Protein AF-A0A7S1WK00-F1 (afdb_monomer_lite)

Secondary structure (DSSP, 8-state):
-PPP--SHHHHHHHHHHHHHHTT---S-EEEETTEEEEE------GGGG-TT----S--S-TT---TTHHHHHHHHHHHHHHHHHHHHHHHHHHTTT--EEEEE-SSBPPTTS--SS--TTTB--HHHHHHHH--

InterPro domains:
  IPR052963 Phosphopantetheine Phosphodiesterase [PTHR36492] (2-132)

Foldseek 3Di:
DDDDQDFVVSVVVVVVVVCVVVVNDQAWDDPDVQEIEGEAEAAFDLPQLDPPSDPPVDDDDPVHGDPLPRNVVRVVRLVVSVVRLVVQVVVCVVVVNSHHYDYDYPADDAPVDPDDPDPSRRHDDVVVVVSNVPD

Sequence (135 aa):
RKRKLHNSVEKLLALLDVCDELGVETTPAEVMENVFVVPLLSWWTPRFGGADSRPNGEKHDSFCSWPMGEEGAHKYFLRWNEPSVQRVKRTREERLGRCDVVSFSHFLPTSDIPAWEVPKQAAGCGDLEAQVKTP

Structure (mmCIF, N/CA/C/O backbone):
data_AF-A0A7S1WK00-F1
#
_entry.id   AF-A0A7S1WK00-F1
#
loop_
_atom_site.group_PDB
_atom_site.id
_atom_site.type_symbol
_atom_site.label_atom_id
_atom_site.label_alt_id
_atom_site.label_comp_id
_atom_site.label_asym_id
_atom_site.label_entity_id
_atom_site.label_seq_id
_atom_site.pdbx_PDB_ins_code
_atom_site.Cartn_x
_atom_site.Cartn_y
_atom_site.Cartn_z
_atom_site.occupancy
_atom_site.B_iso_or_equiv
_atom_site.auth_seq_id
_atom_site.auth_comp_id
_atom_site.auth_asym_id
_atom_site.auth_atom_id
_atom_site.pdbx_PDB_model_num
ATOM 1 N N . ARG A 1 1 ? -7.809 -5.838 -29.967 1.00 57.41 1 ARG A N 1
ATOM 2 C CA . ARG A 1 1 ? -6.339 -5.594 -30.008 1.00 57.41 1 ARG A CA 1
ATOM 3 C C . ARG A 1 1 ? -5.873 -5.519 -28.553 1.00 57.41 1 ARG A C 1
ATOM 5 O O . ARG A 1 1 ? -6.480 -4.751 -27.825 1.00 57.41 1 ARG A O 1
ATOM 12 N N . LYS A 1 2 ? -4.910 -6.332 -28.088 1.00 70.00 2 LYS A N 1
ATOM 13 C CA . LYS A 1 2 ? -4.438 -6.252 -26.686 1.00 70.00 2 LYS A CA 1
ATOM 14 C C . LYS A 1 2 ? -3.745 -4.897 -26.461 1.00 70.00 2 LYS A C 1
ATOM 16 O O . LYS A 1 2 ? -2.888 -4.537 -27.269 1.00 70.00 2 LYS A O 1
ATOM 21 N N . ARG A 1 3 ? -4.133 -4.148 -25.418 1.00 82.31 3 ARG A N 1
ATOM 22 C CA . ARG A 1 3 ? -3.452 -2.907 -24.992 1.00 82.31 3 ARG A CA 1
ATOM 23 C C . ARG A 1 3 ? -2.003 -3.262 -24.646 1.00 82.31 3 ARG A C 1
ATOM 25 O O . ARG A 1 3 ? -1.776 -4.185 -23.868 1.00 82.31 3 ARG A O 1
ATOM 32 N N . LYS A 1 4 ? -1.027 -2.589 -25.261 1.00 88.81 4 LYS A N 1
ATOM 33 C CA . LYS A 1 4 ? 0.390 -2.767 -24.914 1.00 88.81 4 LYS A CA 1
ATOM 34 C C . LYS A 1 4 ? 0.682 -1.894 -23.696 1.00 88.81 4 LYS A C 1
ATOM 36 O O . LYS A 1 4 ? 0.399 -0.705 -23.741 1.00 88.81 4 LYS A O 1
ATOM 41 N N . LEU A 1 5 ? 1.196 -2.506 -22.633 1.00 93.94 5 LEU A N 1
ATOM 42 C CA . LEU A 1 5 ? 1.591 -1.836 -21.392 1.00 93.94 5 LEU A CA 1
ATOM 43 C C . LEU A 1 5 ? 3.119 -1.800 -21.344 1.00 93.94 5 LEU A C 1
ATOM 45 O O . LEU A 1 5 ? 3.769 -2.821 -21.590 1.00 93.94 5 LEU A O 1
ATOM 49 N N . HIS A 1 6 ? 3.688 -0.631 -21.084 1.00 92.94 6 HIS A N 1
ATOM 50 C CA . HIS A 1 6 ? 5.101 -0.336 -21.313 1.00 92.94 6 HIS A CA 1
ATOM 51 C C . HIS A 1 6 ? 5.954 -0.384 -20.047 1.00 92.94 6 HIS A C 1
ATOM 53 O O . HIS A 1 6 ? 7.152 -0.641 -20.134 1.00 92.94 6 HIS A O 1
ATOM 59 N N . ASN A 1 7 ? 5.352 -0.167 -18.881 1.00 94.12 7 ASN A N 1
ATOM 60 C CA . ASN A 1 7 ? 6.040 -0.120 -17.593 1.00 94.12 7 ASN A CA 1
ATOM 61 C C . ASN A 1 7 ? 5.170 -0.738 -16.483 1.00 94.12 7 ASN A C 1
ATOM 63 O O . ASN A 1 7 ? 4.005 -1.075 -16.701 1.00 94.12 7 ASN A O 1
ATOM 67 N N . SER A 1 8 ? 5.742 -0.924 -15.295 1.00 93.69 8 SER A N 1
ATOM 68 C CA . SER A 1 8 ? 5.050 -1.541 -14.160 1.00 93.69 8 SER A CA 1
ATOM 69 C C . SER A 1 8 ? 3.913 -0.694 -13.595 1.00 93.69 8 SER A C 1
ATOM 71 O O . SER A 1 8 ? 2.955 -1.266 -13.088 1.00 93.69 8 SER A O 1
ATOM 73 N N . VAL A 1 9 ? 3.962 0.637 -13.724 1.00 95.00 9 VAL A N 1
ATOM 74 C CA . VAL A 1 9 ? 2.854 1.506 -13.293 1.00 95.00 9 VAL A CA 1
ATOM 75 C C . VAL A 1 9 ? 1.632 1.273 -14.181 1.00 95.00 9 VAL A C 1
ATOM 77 O O . VAL A 1 9 ? 0.549 1.020 -13.672 1.00 95.00 9 VAL A O 1
ATOM 80 N N . GLU A 1 10 ? 1.800 1.252 -15.504 1.00 95.81 10 GLU A N 1
ATOM 81 C CA . GLU A 1 10 ? 0.711 0.947 -16.442 1.00 95.81 10 GLU A CA 1
ATOM 82 C C . GLU A 1 10 ? 0.122 -0.452 -16.224 1.00 95.81 10 GLU A C 1
ATOM 84 O O . GLU A 1 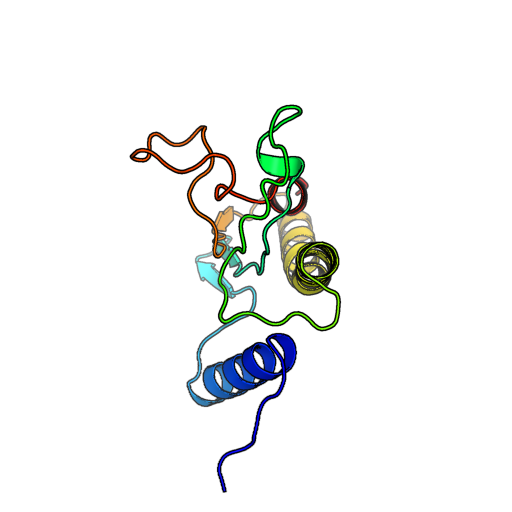10 ? -1.090 -0.638 -16.323 1.00 95.81 10 GLU A O 1
ATOM 89 N N . LYS A 1 11 ? 0.971 -1.440 -15.911 1.00 95.00 11 LYS A N 1
ATOM 90 C CA . LYS A 1 11 ? 0.529 -2.799 -15.563 1.00 95.00 11 LYS A CA 1
ATOM 91 C C . LYS A 1 11 ? -0.278 -2.826 -14.271 1.00 95.00 11 LYS A C 1
ATOM 93 O O . LYS A 1 11 ? -1.313 -3.480 -14.240 1.00 95.00 11 LYS A O 1
ATOM 98 N N . LEU A 1 12 ? 0.173 -2.116 -13.238 1.00 93.94 12 LEU A N 1
ATOM 99 C CA . LEU A 1 12 ? -0.540 -2.024 -11.969 1.00 93.94 12 LEU A CA 1
ATOM 100 C C . LEU A 1 12 ? -1.907 -1.360 -12.145 1.00 93.94 12 LEU A C 1
ATOM 102 O O . LEU A 1 12 ? -2.897 -1.907 -11.683 1.00 93.94 12 LEU A O 1
ATOM 106 N N . LEU A 1 13 ? -1.979 -0.230 -12.851 1.00 95.56 13 LEU A N 1
ATOM 107 C CA . LEU A 1 13 ? -3.253 0.446 -13.116 1.00 95.56 13 LEU A CA 1
ATOM 108 C C . LEU A 1 13 ? -4.214 -0.463 -13.889 1.00 95.56 13 LEU A C 1
ATOM 110 O O . LEU A 1 13 ? -5.365 -0.603 -13.504 1.00 95.56 13 LEU A O 1
ATOM 114 N N . ALA A 1 14 ? -3.720 -1.161 -14.916 1.00 96.31 14 ALA A N 1
ATOM 115 C CA . ALA A 1 14 ? -4.525 -2.132 -15.651 1.00 96.31 14 ALA A CA 1
ATOM 116 C C . ALA A 1 14 ? -4.992 -3.313 -14.784 1.00 96.31 14 ALA A C 1
ATOM 118 O O . ALA A 1 14 ? -6.053 -3.868 -15.044 1.00 96.31 14 ALA A O 1
ATOM 119 N N . LEU A 1 15 ? -4.202 -3.726 -13.789 1.00 94.88 15 LEU A N 1
ATOM 120 C CA . LEU A 1 15 ? -4.604 -4.756 -12.835 1.00 94.88 15 LEU A CA 1
ATOM 121 C C . LEU A 1 15 ? -5.699 -4.241 -11.895 1.00 94.88 15 LEU A C 1
ATOM 123 O O . LEU A 1 15 ? -6.641 -4.978 -11.633 1.00 94.88 15 LEU A O 1
ATOM 127 N N . LEU A 1 16 ? -5.599 -2.991 -11.432 1.00 95.50 16 LEU A N 1
ATOM 128 C CA . LEU A 1 16 ? -6.639 -2.355 -10.622 1.00 95.50 16 LEU A CA 1
ATOM 129 C C . LEU A 1 16 ? -7.954 -2.211 -11.403 1.00 95.50 16 LEU A C 1
ATOM 131 O O . LEU A 1 16 ? -9.000 -2.506 -10.838 1.00 95.50 16 LEU A O 1
ATOM 135 N N . ASP A 1 17 ? -7.897 -1.866 -12.698 1.00 96.81 17 ASP A N 1
ATOM 136 C CA . ASP A 1 17 ? -9.077 -1.861 -13.582 1.00 96.81 17 ASP A CA 1
ATOM 137 C C . ASP A 1 17 ? -9.758 -3.248 -13.591 1.00 96.81 17 ASP A C 1
ATOM 139 O O . ASP A 1 17 ? -10.968 -3.365 -13.435 1.00 96.81 17 ASP A O 1
ATOM 143 N N . VAL A 1 18 ? -8.974 -4.326 -13.726 1.00 97.06 18 VAL A N 1
ATOM 144 C CA . VAL A 1 18 ? -9.501 -5.704 -13.720 1.00 97.06 18 VAL A CA 1
ATOM 145 C C . VAL A 1 18 ? -10.040 -6.102 -12.344 1.00 97.06 18 VAL A C 1
ATOM 147 O O . VAL A 1 18 ? -11.042 -6.807 -12.260 1.00 97.06 18 VAL A O 1
ATOM 150 N N . CYS A 1 19 ? -9.387 -5.682 -11.259 1.00 97.06 19 CYS A N 1
ATOM 151 C CA . CYS A 1 19 ? -9.890 -5.898 -9.905 1.00 97.06 19 CYS A CA 1
ATOM 152 C C . CYS A 1 19 ? -11.271 -5.261 -9.725 1.00 97.06 19 CYS A C 1
ATOM 154 O O . CYS A 1 19 ? -12.171 -5.939 -9.236 1.00 97.06 19 CYS A O 1
ATOM 156 N N . ASP A 1 20 ? -11.451 -4.020 -10.179 1.00 96.75 20 ASP A N 1
ATOM 157 C CA . ASP A 1 20 ? -12.736 -3.317 -10.146 1.00 96.75 20 ASP A CA 1
ATOM 158 C C . ASP A 1 20 ? -13.810 -4.066 -10.956 1.00 96.75 20 ASP A C 1
ATOM 160 O O . ASP A 1 20 ? -14.878 -4.380 -10.433 1.00 96.75 20 ASP A O 1
ATOM 164 N N . GLU A 1 21 ? -13.489 -4.488 -12.187 1.00 97.88 21 GLU A N 1
ATOM 165 C CA . GLU A 1 21 ? -14.391 -5.287 -13.035 1.00 97.88 21 GLU A CA 1
ATOM 166 C C . GLU A 1 21 ? -14.837 -6.608 -12.378 1.00 97.88 21 GLU A C 1
ATOM 168 O O . GLU A 1 21 ? -15.948 -7.085 -12.618 1.00 97.88 21 GLU A O 1
ATOM 173 N N . LEU A 1 22 ? -13.975 -7.213 -11.555 1.00 98.19 22 LEU A N 1
ATOM 174 C CA . LEU A 1 22 ? -14.239 -8.471 -10.852 1.00 98.19 22 LEU A CA 1
ATOM 175 C C . LEU A 1 22 ? -14.841 -8.282 -9.449 1.00 98.19 22 LEU A C 1
ATOM 177 O O . LEU A 1 22 ? -15.136 -9.279 -8.789 1.00 98.19 22 LEU A O 1
ATOM 181 N N . GLY A 1 23 ? -15.018 -7.042 -8.982 1.00 96.38 23 GLY A N 1
ATOM 182 C CA . GLY A 1 23 ? -15.500 -6.745 -7.630 1.00 96.38 23 GLY A CA 1
ATOM 183 C C . GLY A 1 23 ? -14.484 -7.062 -6.527 1.00 96.38 23 GLY A C 1
ATOM 184 O O . GLY A 1 23 ? -14.861 -7.399 -5.405 1.00 96.38 23 GLY A O 1
ATOM 185 N N . VAL A 1 24 ? -13.189 -7.008 -6.841 1.00 95.81 24 VAL A N 1
ATOM 186 C CA . VAL A 1 24 ? -12.105 -7.157 -5.866 1.00 95.81 24 VAL A CA 1
ATOM 187 C C . VAL A 1 24 ? -11.859 -5.816 -5.179 1.00 95.81 24 VAL A C 1
ATOM 189 O O . VAL A 1 24 ? -11.413 -4.857 -5.803 1.00 95.81 24 VAL A O 1
ATOM 192 N N . GLU A 1 25 ? -12.080 -5.773 -3.868 1.00 93.38 25 GLU A N 1
ATOM 193 C CA . GLU A 1 25 ? -11.817 -4.591 -3.045 1.00 93.38 25 GLU A CA 1
ATOM 194 C C . GLU A 1 25 ? -10.310 -4.364 -2.853 1.00 93.38 25 GLU A C 1
ATOM 196 O O . GLU A 1 25 ? -9.620 -5.145 -2.193 1.00 93.38 25 GLU A O 1
ATOM 201 N N . THR A 1 26 ? -9.789 -3.267 -3.408 1.00 93.38 26 THR A N 1
ATOM 202 C CA . THR A 1 26 ? -8.372 -2.872 -3.279 1.00 93.38 26 THR A CA 1
ATOM 203 C C . THR A 1 26 ? -8.164 -1.671 -2.353 1.00 93.38 26 THR A C 1
ATOM 205 O O . THR A 1 26 ? -7.071 -1.108 -2.301 1.00 93.38 26 THR A O 1
ATOM 208 N N . THR A 1 27 ? -9.208 -1.243 -1.641 1.00 92.94 27 THR A N 1
ATOM 209 C CA . THR A 1 27 ? -9.181 -0.102 -0.712 1.00 92.94 27 THR A CA 1
ATOM 210 C C . THR A 1 27 ? -9.529 -0.553 0.712 1.00 92.94 27 THR A C 1
ATOM 212 O O . THR A 1 27 ? -9.961 -1.690 0.896 1.00 92.94 27 THR A O 1
ATOM 215 N N . PRO A 1 28 ? -9.326 0.288 1.748 1.00 93.81 28 PRO A N 1
ATOM 216 C CA . PRO A 1 28 ? -9.661 -0.086 3.115 1.00 93.81 28 PRO A CA 1
ATOM 217 C C . PRO A 1 28 ? -11.133 -0.463 3.267 1.00 93.81 28 PRO A C 1
ATOM 219 O O . PRO A 1 28 ? -12.020 0.330 2.929 1.00 93.81 28 PRO A O 1
ATOM 222 N N . ALA A 1 29 ? -11.371 -1.631 3.853 1.00 94.06 29 ALA A N 1
ATOM 223 C CA . ALA A 1 29 ? -12.700 -2.162 4.102 1.00 94.06 29 ALA A CA 1
ATOM 224 C C . ALA A 1 29 ? -12.841 -2.566 5.569 1.00 94.06 29 ALA A C 1
ATOM 226 O O . ALA A 1 29 ? -11.975 -3.242 6.127 1.00 94.06 29 ALA A O 1
ATOM 227 N N . GLU A 1 30 ? -13.942 -2.157 6.192 1.00 94.12 30 GLU A N 1
ATOM 228 C CA . GLU A 1 30 ? -14.324 -2.650 7.511 1.00 94.12 30 GLU A CA 1
ATOM 229 C C . GLU A 1 30 ? -15.001 -4.011 7.342 1.00 94.12 30 GLU A C 1
ATOM 231 O O . GLU A 1 30 ? -16.076 -4.103 6.751 1.00 94.12 30 GLU A O 1
ATOM 236 N N . VAL A 1 31 ? -14.357 -5.073 7.823 1.00 95.31 31 VAL A N 1
ATOM 237 C CA . VAL A 1 31 ? -14.841 -6.457 7.658 1.00 95.31 31 VAL A CA 1
ATOM 238 C C . VAL A 1 31 ? -15.610 -6.960 8.881 1.00 95.31 31 VAL A C 1
ATOM 240 O O . VAL A 1 31 ? -16.349 -7.938 8.801 1.00 95.31 31 VAL A O 1
ATOM 243 N N . MET A 1 32 ? -15.435 -6.289 10.017 1.00 95.00 32 MET A N 1
ATOM 244 C CA . MET A 1 32 ? -16.142 -6.500 11.279 1.00 95.00 32 MET A CA 1
ATOM 245 C C . MET A 1 32 ? -16.121 -5.180 12.053 1.00 95.00 32 MET A C 1
ATOM 247 O O . MET A 1 32 ? -15.281 -4.330 11.770 1.00 95.00 32 MET A O 1
ATOM 251 N N . GLU A 1 33 ? -17.021 -5.000 13.024 1.00 93.38 33 GLU A N 1
ATOM 252 C CA . GLU A 1 33 ? -17.050 -3.798 13.862 1.00 93.38 33 GLU A CA 1
ATOM 253 C C . GLU A 1 33 ? -15.652 -3.465 14.406 1.00 93.38 33 GLU A C 1
ATOM 255 O O . GLU A 1 33 ? -15.081 -4.207 15.204 1.00 93.38 33 GLU A O 1
ATOM 260 N N . ASN A 1 34 ? -15.126 -2.316 13.987 1.00 91.94 34 ASN A N 1
ATOM 261 C CA . ASN A 1 34 ? -13.808 -1.796 14.348 1.00 91.94 34 ASN A CA 1
ATOM 262 C C . ASN A 1 34 ? -12.614 -2.580 13.788 1.00 91.94 34 ASN A C 1
ATOM 264 O O . ASN A 1 34 ? -11.499 -2.288 14.197 1.00 91.94 34 ASN A O 1
ATOM 268 N N . VAL A 1 35 ? -12.794 -3.508 12.846 1.00 94.12 35 VAL A N 1
ATOM 269 C CA . VAL A 1 35 ? -11.700 -4.272 12.223 1.00 94.12 35 VAL A CA 1
ATOM 270 C C . VAL A 1 35 ? -11.619 -3.944 10.739 1.00 94.12 35 VAL A C 1
ATOM 272 O O . VAL A 1 35 ? -12.512 -4.277 9.956 1.00 94.12 35 VAL A O 1
ATOM 275 N N . PHE A 1 36 ? -10.514 -3.321 10.343 1.00 94.19 36 PHE A N 1
ATOM 276 C CA . PHE A 1 36 ? -10.249 -2.923 8.967 1.00 94.19 36 PHE A CA 1
ATOM 277 C C . PHE A 1 36 ? -9.216 -3.832 8.319 1.00 94.19 36 PHE A C 1
ATOM 279 O O . PHE A 1 36 ? -8.145 -4.068 8.873 1.00 94.19 36 PHE A O 1
ATOM 286 N N . VAL A 1 37 ? -9.507 -4.273 7.099 1.00 94.31 37 VAL A N 1
ATOM 287 C CA . VAL A 1 37 ? -8.492 -4.788 6.183 1.00 94.31 37 VAL A CA 1
ATOM 288 C C . VAL A 1 37 ? -8.004 -3.626 5.329 1.00 94.31 37 VAL A C 1
ATOM 290 O O . VAL A 1 37 ? -8.800 -2.933 4.695 1.00 94.31 37 VAL A O 1
ATOM 293 N N . VAL A 1 38 ? -6.693 -3.396 5.332 1.00 93.06 38 VAL A N 1
ATOM 294 C CA . VAL A 1 38 ? -6.046 -2.260 4.667 1.00 93.06 38 VAL A CA 1
ATOM 295 C C . VAL A 1 38 ? -4.967 -2.798 3.729 1.00 93.06 38 VAL A C 1
ATOM 297 O O . VAL A 1 38 ? -3.854 -3.075 4.174 1.00 93.06 38 VAL A O 1
ATOM 300 N N . PRO A 1 39 ? -5.266 -2.976 2.433 1.00 92.25 39 PRO A N 1
ATOM 301 C CA . PRO A 1 39 ? -4.249 -3.345 1.457 1.00 92.25 39 PRO A CA 1
ATOM 302 C C . PRO A 1 39 ? -3.248 -2.196 1.302 1.00 92.25 39 PRO A C 1
ATOM 304 O O . PRO A 1 39 ? -3.646 -1.067 1.003 1.00 92.25 39 PRO A O 1
ATOM 307 N N . LEU A 1 40 ? -1.956 -2.470 1.498 1.00 91.00 40 LEU A N 1
ATOM 308 C CA . LEU A 1 40 ? -0.895 -1.483 1.309 1.00 91.00 40 LEU A CA 1
ATOM 309 C C . LEU A 1 40 ? 0.065 -1.934 0.216 1.00 91.00 40 LEU A C 1
ATOM 311 O O . LEU A 1 40 ? 0.553 -3.066 0.202 1.00 91.00 40 LEU A O 1
ATOM 315 N N . LEU A 1 41 ? 0.369 -1.012 -0.690 1.00 91.25 41 LEU A N 1
ATOM 316 C CA . LEU A 1 41 ? 1.377 -1.217 -1.715 1.00 91.25 41 LEU A CA 1
ATOM 317 C C . LEU A 1 41 ? 2.753 -0.888 -1.155 1.00 91.25 41 LEU A C 1
ATOM 319 O O . LEU A 1 41 ? 2.916 -0.014 -0.303 1.00 91.25 41 LEU A O 1
ATOM 323 N N . SER A 1 42 ? 3.771 -1.577 -1.641 1.00 87.00 42 SER A N 1
ATOM 324 C CA . SER A 1 42 ? 5.126 -1.364 -1.167 1.00 87.00 42 SER A CA 1
ATOM 325 C C . SER A 1 42 ? 6.140 -1.797 -2.213 1.00 87.00 42 SER A C 1
ATOM 327 O O . SER A 1 42 ? 5.830 -2.562 -3.126 1.00 87.00 42 SER A O 1
ATOM 329 N N . TRP A 1 43 ? 7.352 -1.261 -2.101 1.00 84.88 43 TRP A N 1
ATOM 330 C CA . TRP A 1 43 ? 8.477 -1.681 -2.923 1.00 84.88 43 TRP A CA 1
ATOM 331 C C . TRP A 1 43 ? 9.784 -1.566 -2.170 1.00 84.88 43 TRP A C 1
ATOM 333 O O . TRP A 1 43 ? 9.877 -0.827 -1.183 1.00 84.88 43 TRP A O 1
ATOM 343 N N . TRP A 1 44 ? 10.759 -2.355 -2.620 1.00 76.50 44 TRP A N 1
ATOM 344 C CA . TRP A 1 44 ? 12.040 -2.566 -1.964 1.00 76.50 44 TRP A CA 1
ATOM 345 C C . TRP A 1 44 ? 12.839 -1.275 -1.793 1.00 76.50 44 TRP A C 1
ATOM 347 O O . TRP A 1 44 ? 12.837 -0.396 -2.657 1.00 76.50 44 TRP A O 1
ATOM 357 N N . THR A 1 45 ? 13.556 -1.184 -0.670 1.00 74.06 45 THR A N 1
ATOM 358 C CA . THR A 1 45 ? 14.549 -0.140 -0.424 1.00 74.06 45 THR A CA 1
ATOM 359 C C . THR A 1 45 ? 15.844 -0.748 0.126 1.00 74.06 45 THR A C 1
ATOM 361 O O . THR A 1 45 ? 15.791 -1.533 1.078 1.00 74.06 45 THR A O 1
ATOM 364 N N . PRO A 1 46 ? 17.025 -0.338 -0.382 1.00 63.62 46 PRO A N 1
ATOM 365 C CA . PRO A 1 46 ? 18.316 -0.813 0.120 1.00 63.62 46 PRO A CA 1
ATOM 366 C C . PRO A 1 46 ? 18.548 -0.558 1.612 1.00 63.62 46 PRO A C 1
ATOM 368 O O . PRO A 1 46 ? 19.437 -1.167 2.196 1.00 63.62 46 PRO A O 1
ATOM 371 N N . ARG A 1 47 ? 17.781 0.349 2.232 1.00 63.62 47 ARG A N 1
ATOM 372 C CA . ARG A 1 47 ? 17.942 0.752 3.637 1.00 63.62 47 ARG A CA 1
ATOM 373 C C . ARG A 1 47 ? 17.422 -0.277 4.643 1.00 63.62 47 ARG A C 1
ATOM 375 O O . ARG A 1 47 ? 17.737 -0.149 5.821 1.00 63.62 47 ARG A O 1
ATOM 382 N N . PHE A 1 48 ? 16.641 -1.271 4.213 1.00 62.59 48 PHE A N 1
ATOM 383 C CA . PHE A 1 48 ? 16.046 -2.234 5.144 1.00 62.59 48 PHE A CA 1
ATOM 384 C C . PHE A 1 48 ? 17.067 -3.217 5.738 1.00 62.59 48 PHE A C 1
ATOM 386 O O . PHE A 1 48 ? 16.946 -3.609 6.893 1.00 62.59 48 PHE A O 1
ATOM 393 N N . GLY A 1 49 ? 18.116 -3.576 4.994 1.00 58.34 49 GLY A N 1
ATOM 394 C CA . GLY A 1 49 ? 19.108 -4.560 5.440 1.00 58.34 49 GLY A CA 1
ATOM 395 C C . GLY A 1 49 ? 20.174 -4.037 6.421 1.00 58.34 49 GLY A C 1
ATOM 396 O O . GLY A 1 49 ? 21.108 -4.776 6.734 1.00 58.34 49 GLY A O 1
ATOM 397 N N . GLY A 1 50 ? 20.046 -2.800 6.920 1.00 59.19 50 GLY A N 1
ATOM 398 C CA . GLY A 1 50 ? 20.987 -2.169 7.855 1.00 59.19 50 GLY A CA 1
ATOM 399 C C . GLY A 1 50 ? 22.191 -1.493 7.184 1.00 59.19 50 GLY A C 1
ATOM 400 O O . GLY A 1 50 ? 22.295 -1.427 5.967 1.00 59.19 50 GLY A O 1
ATOM 401 N N . ALA A 1 51 ? 23.130 -0.963 7.977 1.00 55.03 51 ALA A N 1
ATOM 402 C CA . ALA A 1 51 ? 24.304 -0.243 7.456 1.00 55.03 51 ALA A CA 1
ATOM 403 C C . ALA A 1 51 ? 25.209 -1.102 6.540 1.00 55.03 51 ALA A C 1
ATOM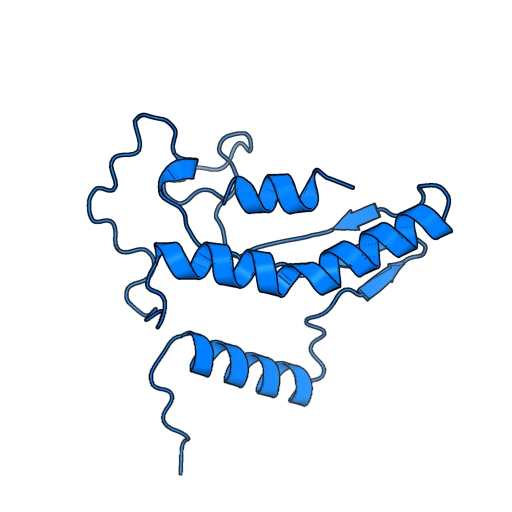 405 O O . ALA A 1 51 ? 25.947 -0.558 5.719 1.00 55.03 51 ALA A O 1
ATOM 406 N N . ASP A 1 52 ? 25.109 -2.432 6.651 1.00 52.25 52 ASP A N 1
ATOM 407 C CA . ASP A 1 52 ? 25.891 -3.405 5.885 1.00 52.25 52 ASP A CA 1
ATOM 408 C C . ASP A 1 52 ? 25.187 -3.917 4.616 1.00 52.25 52 ASP A C 1
ATOM 410 O O . ASP A 1 52 ? 25.789 -4.680 3.851 1.00 52.25 52 ASP A O 1
ATOM 414 N N . SER A 1 53 ? 23.941 -3.504 4.333 1.00 54.69 53 SER A N 1
ATOM 415 C CA . SER A 1 53 ? 23.274 -3.849 3.074 1.00 54.69 53 SER A CA 1
ATOM 416 C C . SER A 1 53 ? 23.833 -3.019 1.929 1.00 54.69 53 SER A C 1
ATOM 418 O O . SER A 1 53 ? 23.280 -2.014 1.485 1.00 54.69 53 SER A O 1
ATOM 420 N N . ARG A 1 54 ? 24.978 -3.464 1.415 1.00 48.69 54 ARG A N 1
ATOM 421 C CA . ARG A 1 54 ? 25.480 -2.989 0.131 1.00 48.69 54 ARG A CA 1
ATOM 422 C C . ARG A 1 54 ? 24.425 -3.308 -0.933 1.00 48.69 54 ARG A C 1
ATOM 424 O O . ARG A 1 54 ? 23.978 -4.455 -0.993 1.00 48.69 54 ARG A O 1
ATOM 431 N N . PRO A 1 55 ? 24.030 -2.346 -1.784 1.00 52.91 55 PRO A N 1
ATOM 432 C CA . PRO A 1 55 ? 23.226 -2.641 -2.960 1.00 52.91 55 PRO A CA 1
ATOM 433 C C . PRO A 1 55 ? 24.092 -3.466 -3.918 1.00 52.91 55 PRO A C 1
ATOM 435 O O . PRO A 1 55 ? 24.758 -2.928 -4.797 1.00 52.91 55 PRO A O 1
ATOM 438 N N . ASN A 1 56 ? 24.143 -4.783 -3.726 1.00 48.50 56 ASN A N 1
ATOM 439 C CA . ASN A 1 56 ? 24.974 -5.698 -4.510 1.00 48.50 56 ASN A CA 1
ATOM 440 C C . ASN A 1 56 ? 24.371 -5.979 -5.896 1.00 48.50 56 ASN A C 1
ATOM 442 O O . ASN A 1 56 ? 24.368 -7.113 -6.361 1.00 48.50 56 ASN A O 1
ATOM 446 N N . GLY A 1 57 ? 23.834 -4.956 -6.568 1.00 50.94 57 GLY A N 1
ATOM 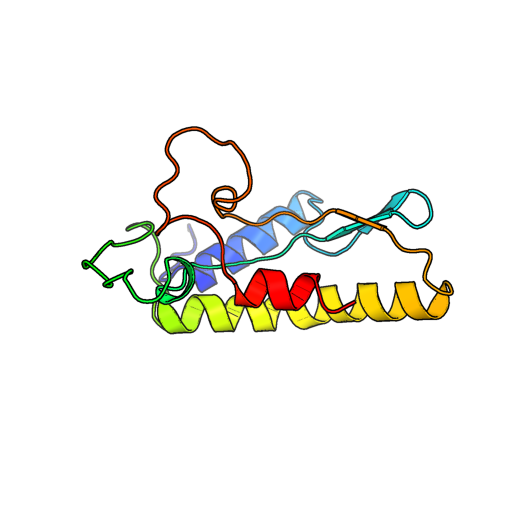447 C CA . GLY A 1 57 ? 23.245 -5.102 -7.899 1.00 50.94 57 GLY A CA 1
ATOM 448 C C . GLY A 1 57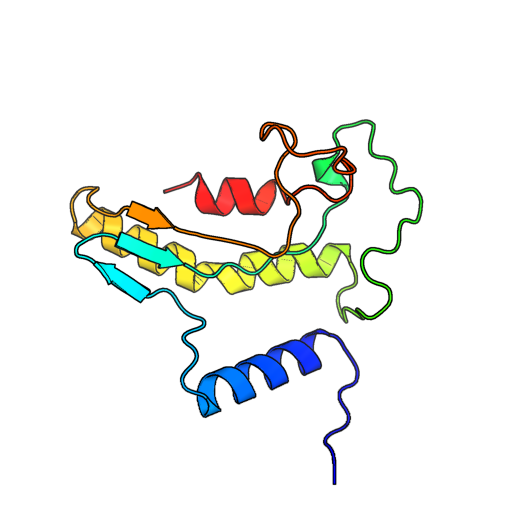 ? 22.106 -6.125 -7.968 1.00 50.94 57 GLY A C 1
ATOM 449 O O . GLY A 1 57 ? 21.788 -6.593 -9.062 1.00 50.94 57 GLY A O 1
ATOM 450 N N . GLU A 1 58 ? 21.509 -6.485 -6.827 1.00 54.69 58 GLU A N 1
ATOM 451 C CA . GLU A 1 58 ? 20.365 -7.385 -6.772 1.00 54.69 58 GLU A CA 1
ATOM 452 C C . GLU A 1 58 ? 19.197 -6.705 -7.486 1.00 54.69 58 GLU A C 1
ATOM 454 O O . GLU A 1 58 ? 18.681 -5.669 -7.066 1.00 54.69 58 GLU A O 1
ATOM 459 N N . LYS A 1 59 ? 18.827 -7.256 -8.643 1.00 56.19 59 LYS A N 1
ATOM 460 C CA . LYS A 1 59 ? 17.633 -6.835 -9.366 1.00 56.19 59 LYS A CA 1
ATOM 461 C C . LYS A 1 59 ? 16.449 -7.532 -8.719 1.00 56.19 59 LYS A C 1
ATOM 463 O O . LYS A 1 59 ? 16.195 -8.703 -9.002 1.00 56.19 59 LYS A O 1
ATOM 468 N N . HIS A 1 60 ? 15.752 -6.824 -7.842 1.00 61.97 60 HIS A N 1
ATOM 469 C CA . HIS A 1 60 ? 14.482 -7.300 -7.315 1.00 61.97 60 HIS A CA 1
ATOM 470 C C . HIS A 1 60 ? 13.451 -7.285 -8.451 1.00 61.97 60 HIS A C 1
ATOM 472 O O . HIS A 1 60 ? 13.200 -6.249 -9.053 1.00 61.97 60 HIS A O 1
ATOM 478 N N . ASP A 1 61 ? 12.939 -8.474 -8.778 1.00 68.25 61 ASP A N 1
ATOM 479 C CA . ASP A 1 61 ? 11.968 -8.751 -9.841 1.00 68.25 61 ASP A CA 1
ATOM 480 C C . ASP A 1 61 ? 12.292 -8.119 -11.213 1.00 68.25 61 ASP A C 1
ATOM 482 O O . ASP A 1 61 ? 11.796 -7.058 -11.593 1.00 68.25 61 ASP A O 1
ATOM 486 N N . SER A 1 62 ? 13.085 -8.830 -12.023 1.00 72.06 62 SER A N 1
ATOM 487 C CA . SER A 1 62 ? 13.479 -8.394 -13.375 1.00 72.06 62 SER A CA 1
ATOM 488 C C . SER A 1 62 ? 12.319 -8.144 -14.354 1.00 72.06 62 SER A C 1
ATOM 490 O O . SER A 1 62 ? 12.546 -7.596 -15.435 1.00 72.06 62 SER A O 1
ATOM 492 N N . PHE A 1 63 ? 11.090 -8.545 -14.011 1.00 81.31 63 PHE A N 1
ATOM 493 C CA . PHE A 1 63 ? 9.898 -8.267 -14.814 1.00 81.31 63 PHE A CA 1
ATOM 494 C C . PHE A 1 63 ? 9.326 -6.866 -14.564 1.00 81.31 63 PHE A C 1
ATOM 496 O O . PHE A 1 63 ? 8.486 -6.389 -15.349 1.00 81.31 63 PHE A O 1
ATOM 503 N N . CYS A 1 64 ? 9.784 -6.206 -13.499 1.00 85.62 64 CYS A N 1
ATOM 504 C CA . CYS A 1 64 ? 9.378 -4.866 -13.139 1.00 85.62 64 CYS A CA 1
ATOM 505 C C . CYS A 1 64 ? 10.221 -3.800 -13.853 1.00 85.62 64 CYS A C 1
ATOM 507 O O . CYS A 1 64 ? 11.432 -3.908 -14.020 1.00 85.62 64 CYS A O 1
ATOM 509 N N . SER A 1 65 ? 9.546 -2.750 -14.318 1.00 90.88 65 SER A N 1
ATOM 510 C CA . SER A 1 65 ? 10.152 -1.588 -14.958 1.00 90.88 65 SER A CA 1
ATOM 511 C C . SER A 1 65 ? 9.465 -0.339 -14.425 1.00 90.88 65 SER A C 1
ATOM 513 O O . SER A 1 65 ? 8.357 0.006 -14.841 1.00 90.88 65 SER A O 1
ATOM 515 N N . TRP A 1 66 ? 10.104 0.314 -13.460 1.00 90.94 66 TRP A N 1
ATOM 516 C CA . TRP A 1 66 ? 9.566 1.495 -12.794 1.00 90.94 66 TRP A CA 1
ATOM 517 C C . TRP A 1 66 ? 10.000 2.772 -13.525 1.00 90.94 66 TRP A C 1
ATOM 519 O O . TRP A 1 66 ? 11.202 3.016 -13.635 1.00 90.94 66 TRP A O 1
ATOM 529 N N . PRO A 1 67 ? 9.072 3.630 -13.993 1.00 93.81 67 PRO A N 1
ATOM 530 C CA . PRO A 1 67 ? 9.431 4.869 -14.693 1.00 93.81 67 PRO A CA 1
ATOM 531 C C . PRO A 1 67 ? 10.205 5.858 -13.805 1.00 93.81 67 PRO A C 1
ATOM 533 O O . PRO A 1 67 ? 10.929 6.710 -14.307 1.00 93.81 67 PRO A O 1
ATOM 536 N N . MET A 1 68 ? 10.074 5.727 -12.485 1.00 91.94 68 MET A N 1
ATOM 537 C CA . MET A 1 68 ? 10.788 6.497 -11.467 1.00 91.94 68 MET A CA 1
ATOM 538 C C . MET A 1 68 ? 12.055 5.794 -10.935 1.00 91.94 68 MET A C 1
ATOM 540 O O . MET A 1 68 ? 12.684 6.296 -10.006 1.00 91.94 68 MET A O 1
ATOM 544 N N . GLY A 1 69 ? 12.416 4.629 -11.484 1.00 87.62 69 GLY A N 1
ATOM 545 C CA . GLY A 1 69 ? 13.469 3.758 -10.957 1.00 87.62 69 GLY A CA 1
ATOM 546 C C . GLY A 1 69 ? 13.095 3.059 -9.641 1.00 87.62 69 GLY A C 1
ATOM 547 O O . GLY A 1 69 ? 12.092 3.383 -9.008 1.00 87.62 69 GLY A O 1
ATOM 548 N N . GLU A 1 70 ? 13.925 2.104 -9.21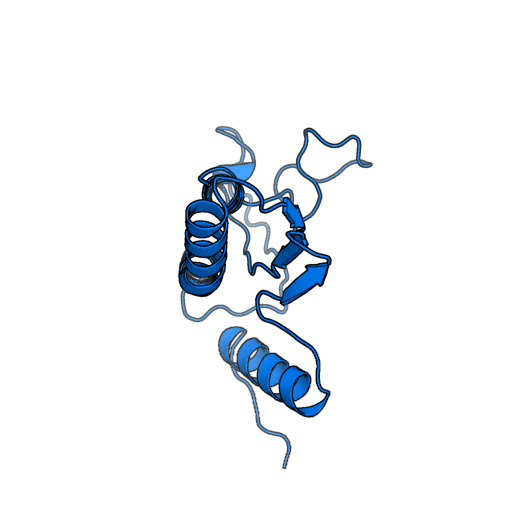7 1.00 79.88 70 GLU A N 1
ATOM 549 C CA . GLU A 1 70 ? 13.710 1.287 -8.006 1.00 79.88 70 GLU A CA 1
ATOM 550 C C . GLU A 1 70 ? 13.568 2.140 -6.732 1.00 79.88 70 GLU A C 1
ATOM 552 O O . GLU A 1 70 ? 12.630 1.978 -5.952 1.00 79.88 70 GLU A O 1
ATOM 557 N N . GLU A 1 71 ? 14.460 3.121 -6.541 1.00 78.31 71 GLU A N 1
ATOM 558 C CA . GLU A 1 71 ? 14.393 4.024 -5.385 1.00 78.31 71 GLU A CA 1
ATOM 559 C C . GLU A 1 71 ? 13.166 4.953 -5.454 1.00 78.31 71 GLU A C 1
ATOM 561 O O . GLU A 1 71 ? 12.597 5.332 -4.434 1.00 78.31 71 GLU A O 1
ATOM 566 N N . GLY A 1 72 ? 12.716 5.331 -6.649 1.00 88.19 72 GLY A N 1
ATOM 567 C CA . GLY A 1 72 ? 11.490 6.111 -6.784 1.00 88.19 72 GLY A CA 1
ATOM 568 C C . GLY A 1 72 ? 10.240 5.292 -6.458 1.00 88.19 72 GLY A C 1
ATOM 569 O O . GLY A 1 72 ? 9.282 5.839 -5.910 1.00 88.19 72 GLY A O 1
ATOM 570 N N . ALA A 1 73 ? 10.246 3.994 -6.773 1.00 88.94 73 ALA A N 1
ATOM 571 C CA . ALA A 1 73 ? 9.080 3.123 -6.663 1.00 88.94 73 ALA A CA 1
ATOM 572 C C . ALA A 1 73 ? 8.600 2.961 -5.212 1.00 88.94 73 ALA A C 1
ATOM 574 O O . ALA A 1 73 ? 7.402 3.076 -4.958 1.00 88.94 73 ALA A O 1
ATOM 575 N N . HIS A 1 74 ? 9.503 2.800 -4.234 1.00 86.00 74 HIS A N 1
ATOM 576 C CA . HIS A 1 74 ? 9.070 2.703 -2.830 1.00 86.00 74 HIS A CA 1
ATOM 577 C C . HIS A 1 74 ? 8.385 3.994 -2.360 1.00 86.00 74 HIS A C 1
ATOM 579 O O . HIS A 1 74 ? 7.302 3.944 -1.781 1.00 86.00 74 HIS A O 1
ATOM 585 N N . LYS A 1 75 ? 8.951 5.166 -2.686 1.00 90.19 75 LYS A N 1
ATOM 586 C CA . LYS A 1 75 ? 8.361 6.473 -2.340 1.00 90.19 75 LYS A CA 1
ATOM 587 C C . LYS A 1 75 ? 7.017 6.681 -3.032 1.00 90.19 75 LYS A C 1
ATOM 589 O O . LYS A 1 75 ? 6.117 7.286 -2.453 1.00 90.19 75 LYS A O 1
ATOM 594 N N . TYR A 1 76 ? 6.887 6.193 -4.264 1.00 92.94 76 TYR A N 1
ATOM 595 C CA . TYR A 1 76 ? 5.639 6.231 -5.015 1.00 92.94 76 TYR A CA 1
ATOM 596 C C . TYR A 1 76 ? 4.528 5.463 -4.290 1.00 92.94 76 TYR A C 1
ATOM 598 O O . TYR A 1 76 ? 3.453 6.021 -4.080 1.00 92.94 76 TYR A O 1
ATOM 606 N N . PHE A 1 77 ? 4.798 4.240 -3.826 1.00 92.12 77 PHE A N 1
ATOM 607 C CA . PHE A 1 77 ? 3.795 3.445 -3.114 1.00 92.12 77 PHE A CA 1
ATOM 608 C C . PHE A 1 77 ? 3.457 3.973 -1.724 1.00 92.12 77 PHE A C 1
ATOM 610 O O . PHE A 1 77 ? 2.284 3.985 -1.363 1.00 92.12 77 PHE A O 1
ATOM 617 N N . LEU A 1 78 ? 4.432 4.505 -0.983 1.00 91.44 78 LEU A N 1
ATOM 618 C CA . LEU A 1 78 ? 4.141 5.180 0.287 1.00 91.44 78 LEU A CA 1
ATOM 619 C C . LEU A 1 78 ? 3.156 6.338 0.084 1.00 91.44 78 LEU A C 1
ATOM 621 O O . LEU A 1 78 ? 2.189 6.464 0.829 1.00 91.44 78 LEU A O 1
ATOM 625 N N . ARG A 1 79 ? 3.342 7.148 -0.968 1.00 94.38 79 ARG A N 1
ATOM 626 C CA . ARG A 1 79 ? 2.392 8.220 -1.309 1.00 94.38 79 ARG A CA 1
ATOM 627 C C . ARG A 1 79 ? 1.033 7.681 -1.747 1.00 94.38 79 ARG A C 1
ATOM 629 O O . ARG A 1 79 ? 0.018 8.277 -1.406 1.00 94.38 79 ARG A O 1
ATOM 636 N N . TRP A 1 80 ? 1.011 6.575 -2.487 1.00 94.06 80 TRP A N 1
ATOM 637 C CA . TRP A 1 80 ? -0.227 5.926 -2.920 1.00 94.06 80 TRP A CA 1
ATOM 638 C C . TRP A 1 80 ? -1.069 5.437 -1.736 1.00 94.06 80 TRP A C 1
ATOM 640 O O . TRP A 1 80 ? -2.290 5.556 -1.750 1.00 94.06 80 TRP A O 1
ATOM 650 N N . ASN A 1 81 ? -0.417 4.924 -0.694 1.00 94.12 81 ASN A N 1
ATOM 651 C CA . ASN A 1 81 ? -1.069 4.430 0.515 1.00 94.12 81 ASN A CA 1
ATOM 652 C C . ASN A 1 81 ? -1.666 5.538 1.393 1.00 94.12 81 ASN A C 1
ATOM 654 O O . ASN A 1 81 ? -2.518 5.254 2.234 1.00 94.12 81 ASN A O 1
ATOM 658 N N . GLU A 1 82 ? -1.225 6.788 1.229 1.00 94.06 82 GLU A N 1
ATOM 659 C CA . GLU A 1 82 ? -1.547 7.880 2.150 1.00 94.06 82 GLU A CA 1
ATOM 660 C C . GLU A 1 82 ? -3.059 8.080 2.361 1.00 94.06 82 GLU A C 1
ATOM 662 O O . GLU A 1 82 ? -3.483 8.133 3.515 1.00 94.06 82 GLU A O 1
ATOM 667 N N . PRO A 1 83 ? -3.921 8.100 1.323 1.00 94.56 83 PRO A N 1
ATOM 668 C CA . PRO A 1 83 ? -5.364 8.233 1.528 1.00 94.56 83 PRO A CA 1
ATOM 669 C C . PRO A 1 83 ? -5.959 7.085 2.355 1.00 94.56 83 PRO A C 1
ATOM 671 O O . PRO A 1 83 ? -6.816 7.321 3.209 1.00 94.56 83 PRO A O 1
ATOM 674 N N . SER A 1 84 ? -5.484 5.854 2.142 1.00 93.44 84 SER A N 1
ATOM 675 C CA . SER A 1 84 ? -5.920 4.671 2.891 1.00 93.44 84 SER A CA 1
ATOM 676 C C . SER A 1 84 ? -5.536 4.767 4.365 1.00 93.44 84 SER A C 1
ATOM 678 O O . SER A 1 84 ? -6.365 4.533 5.244 1.00 93.44 84 SER A O 1
ATOM 680 N N . VAL A 1 85 ? -4.295 5.171 4.636 1.00 92.19 85 VAL A N 1
ATOM 681 C CA . VAL A 1 85 ? -3.767 5.334 5.995 1.00 92.19 85 VAL A CA 1
ATOM 682 C C . VAL A 1 85 ? -4.497 6.462 6.725 1.00 92.19 85 VAL A C 1
ATOM 684 O O . VAL A 1 85 ? -4.934 6.285 7.859 1.00 92.19 85 VAL A O 1
ATOM 687 N N . GLN A 1 86 ? -4.707 7.603 6.065 1.00 92.38 86 GLN A N 1
ATOM 688 C CA . GLN A 1 86 ? -5.421 8.744 6.644 1.00 92.38 86 GLN A CA 1
ATOM 689 C C . GLN A 1 86 ? -6.891 8.434 6.942 1.00 92.38 86 GLN A C 1
ATOM 691 O O . GLN A 1 86 ? -7.422 8.883 7.959 1.00 92.38 86 GLN A O 1
ATOM 696 N N . ARG A 1 87 ? -7.553 7.633 6.098 1.00 91.44 87 ARG A N 1
ATOM 697 C CA . ARG A 1 87 ? -8.921 7.164 6.357 1.00 91.44 87 ARG A CA 1
ATOM 698 C C . ARG A 1 87 ? -8.995 6.372 7.660 1.00 91.44 87 ARG A C 1
ATOM 700 O O . ARG A 1 87 ? -9.842 6.660 8.497 1.00 91.44 87 ARG A O 1
ATOM 707 N N . VAL A 1 88 ? -8.087 5.418 7.841 1.00 90.44 88 VAL A N 1
ATOM 708 C CA . VAL A 1 88 ? -8.035 4.560 9.032 1.00 90.44 88 VAL A CA 1
ATOM 709 C C . VAL A 1 88 ? -7.707 5.370 10.286 1.00 90.44 88 VAL A C 1
ATOM 711 O O . VAL A 1 88 ? -8.354 5.182 11.313 1.00 90.44 88 VAL A O 1
ATOM 714 N N . LYS A 1 89 ? -6.770 6.324 10.196 1.00 89.81 89 LYS A N 1
ATOM 715 C CA . LYS A 1 89 ? -6.449 7.250 11.295 1.00 89.81 89 LYS A CA 1
ATOM 716 C C . LYS A 1 89 ? -7.669 8.031 11.756 1.00 89.81 89 LYS A C 1
ATOM 718 O O . LYS A 1 89 ? -8.008 7.993 12.933 1.00 89.81 89 LYS A O 1
ATOM 723 N N . ARG A 1 90 ? -8.375 8.660 10.814 1.00 91.75 90 ARG A N 1
ATOM 724 C CA . ARG A 1 90 ? -9.598 9.406 11.113 1.00 91.75 90 ARG A CA 1
ATOM 725 C C . ARG A 1 90 ? -10.646 8.516 11.775 1.00 91.75 90 ARG A C 1
ATOM 727 O O . ARG A 1 90 ? -11.201 8.889 12.799 1.00 91.75 90 ARG A O 1
ATOM 734 N N . THR A 1 91 ? -10.881 7.321 11.236 1.00 90.94 91 THR A N 1
ATOM 735 C CA . THR A 1 91 ? -11.830 6.376 11.837 1.00 90.94 91 THR A CA 1
ATOM 736 C C . THR A 1 91 ? -11.416 5.977 13.251 1.00 90.94 91 THR A C 1
ATOM 738 O O . THR A 1 91 ? -12.260 5.889 14.139 1.00 90.94 91 THR A O 1
ATOM 741 N N . ARG A 1 92 ? -10.120 5.773 13.496 1.00 90.69 92 ARG A N 1
ATOM 742 C CA . ARG A 1 92 ? -9.605 5.466 14.830 1.00 90.69 92 ARG A CA 1
ATOM 743 C C . ARG A 1 92 ? -9.820 6.621 15.809 1.00 90.69 92 ARG A C 1
ATOM 745 O O . ARG A 1 92 ? -10.230 6.366 16.939 1.00 90.69 92 ARG A O 1
ATOM 752 N N . GLU A 1 93 ? -9.589 7.861 15.385 1.00 91.94 93 GLU A N 1
ATOM 753 C CA . GLU A 1 93 ? -9.860 9.069 16.179 1.00 91.94 93 GLU A CA 1
ATOM 754 C C . GLU A 1 93 ? -11.356 9.207 16.503 1.00 91.94 93 GLU A C 1
ATOM 756 O O . GLU A 1 93 ? -11.728 9.332 17.670 1.00 91.94 93 GLU A O 1
ATOM 761 N N . GLU A 1 94 ? -12.223 9.098 15.491 1.00 93.12 94 GLU A N 1
ATOM 762 C CA . GLU A 1 94 ? -13.688 9.168 15.624 1.00 93.12 94 GLU A CA 1
ATOM 763 C C . GLU A 1 94 ? -14.242 8.093 16.571 1.00 93.12 94 GLU A C 1
ATOM 765 O O . GLU A 1 94 ? -15.242 8.311 17.256 1.00 93.12 94 GLU A O 1
ATOM 770 N N . ARG A 1 95 ? -13.576 6.935 16.644 1.00 92.25 95 ARG A N 1
ATOM 771 C CA . ARG A 1 95 ? -13.964 5.795 17.486 1.00 92.25 95 ARG A CA 1
ATOM 772 C C . ARG A 1 95 ? -13.186 5.702 18.796 1.00 92.25 95 ARG A C 1
ATOM 774 O O . ARG A 1 95 ? -13.165 4.639 19.419 1.00 92.25 95 ARG A O 1
ATOM 781 N N . LEU A 1 96 ? -12.557 6.796 19.230 1.00 90.38 96 LEU A N 1
ATOM 782 C CA . LEU A 1 96 ? -11.841 6.887 20.509 1.00 90.38 96 LEU A CA 1
ATOM 783 C C . LEU A 1 96 ? -10.794 5.770 20.684 1.00 90.38 96 LEU A C 1
ATOM 785 O O .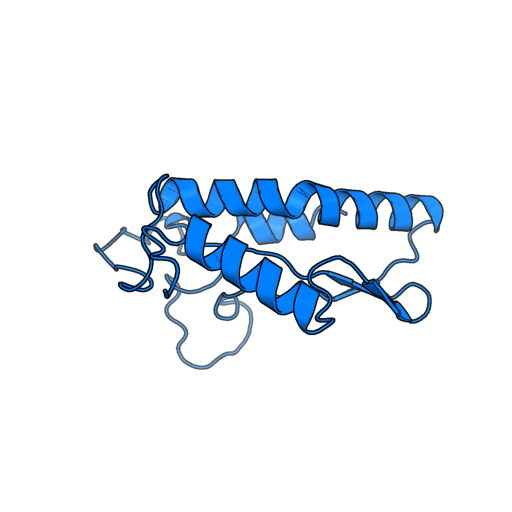 LEU A 1 96 ? -10.647 5.189 21.758 1.00 90.38 96 LEU A O 1
ATOM 789 N N . GLY A 1 97 ? -10.090 5.433 19.603 1.00 85.94 97 GLY A N 1
ATOM 790 C CA . GLY A 1 97 ? -9.054 4.402 19.577 1.00 85.94 97 GLY A CA 1
ATOM 791 C C . GLY A 1 97 ? -9.540 2.994 19.221 1.00 85.94 97 GLY A C 1
ATOM 792 O O . GLY A 1 97 ? -8.699 2.117 19.029 1.00 85.94 97 GLY A O 1
ATOM 793 N N . ARG A 1 98 ? -10.854 2.759 19.081 1.00 87.94 98 ARG A N 1
ATOM 794 C CA . ARG A 1 98 ? -11.419 1.453 18.696 1.00 87.94 98 ARG A CA 1
ATOM 795 C C . ARG A 1 98 ? -11.331 1.250 17.181 1.00 87.94 98 ARG A C 1
ATOM 797 O O . ARG A 1 98 ? -12.290 1.499 16.456 1.00 87.94 98 ARG A O 1
ATOM 804 N N . CYS A 1 99 ? -10.161 0.834 16.705 1.00 89.75 99 CYS A N 1
ATOM 805 C CA . CYS A 1 99 ? -9.930 0.452 15.314 1.00 89.75 99 CYS A CA 1
ATOM 806 C C . CYS A 1 99 ? -8.695 -0.456 15.223 1.00 89.75 99 CYS A C 1
ATOM 808 O O . CYS A 1 99 ? -7.565 0.014 15.366 1.00 89.75 99 CYS A O 1
ATOM 810 N N . ASP A 1 100 ? -8.931 -1.743 14.994 1.00 91.25 100 ASP A N 1
ATOM 811 C CA . ASP A 1 100 ? -7.920 -2.741 14.679 1.00 91.25 100 ASP A CA 1
ATOM 812 C C . ASP A 1 100 ? -7.687 -2.786 13.168 1.00 91.25 100 ASP A C 1
ATOM 814 O O . ASP A 1 100 ? -8.617 -2.678 12.364 1.00 91.25 100 ASP A O 1
ATOM 818 N N . VAL A 1 101 ? -6.427 -2.954 12.773 1.00 90.62 101 VAL A N 1
ATOM 819 C CA . VAL A 1 101 ? -6.001 -2.906 11.374 1.00 90.62 101 VAL A CA 1
ATOM 820 C C . VAL A 1 101 ? -5.238 -4.171 11.029 1.00 90.62 101 VAL A C 1
ATOM 822 O O . VAL A 1 101 ? -4.207 -4.473 11.626 1.00 90.62 101 VAL A O 1
ATOM 825 N N . VAL A 1 102 ? -5.716 -4.876 10.011 1.00 91.12 102 VAL A N 1
ATOM 826 C CA . VAL A 1 102 ? -5.014 -5.976 9.360 1.00 91.12 102 VAL A CA 1
ATOM 827 C C . VAL A 1 102 ? -4.510 -5.472 8.016 1.00 91.12 102 VAL A C 1
ATOM 829 O O . VAL A 1 102 ? -5.292 -5.131 7.131 1.00 91.12 102 VAL A O 1
ATOM 832 N N . SER A 1 103 ? -3.193 -5.423 7.854 1.00 88.25 103 SER A N 1
ATOM 833 C CA . SER A 1 103 ? -2.545 -4.981 6.622 1.00 88.25 103 SER A CA 1
ATOM 834 C C . SER A 1 103 ? -1.548 -6.025 6.145 1.00 88.25 103 SER A C 1
ATOM 836 O O . SER A 1 103 ? -0.938 -6.737 6.939 1.00 88.25 103 SER A O 1
ATOM 838 N N . PHE A 1 104 ? -1.348 -6.079 4.836 1.00 81.62 104 PHE A N 1
ATOM 839 C CA . PHE A 1 104 ? -0.358 -6.926 4.182 1.00 81.62 104 PHE A CA 1
ATOM 840 C C . PHE A 1 104 ? 0.292 -6.155 3.035 1.00 81.62 104 PHE A C 1
ATOM 842 O O . PHE A 1 104 ? -0.284 -5.205 2.505 1.00 81.62 104 PHE A O 1
ATOM 849 N N . SER A 1 105 ? 1.509 -6.556 2.675 1.00 76.38 105 SER A N 1
ATOM 850 C CA . SER A 1 105 ? 2.243 -5.999 1.540 1.00 76.38 105 SER A CA 1
ATOM 851 C C . SER A 1 105 ? 3.039 -7.100 0.836 1.00 76.38 105 SER A C 1
ATOM 853 O O . SER A 1 105 ? 3.103 -8.223 1.330 1.00 76.38 105 SER A O 1
ATOM 855 N N . HIS A 1 106 ? 3.636 -6.793 -0.316 1.00 69.12 106 HIS A N 1
ATOM 856 C CA . HIS A 1 106 ? 4.291 -7.777 -1.189 1.00 69.12 106 HIS A CA 1
ATOM 857 C C . HIS A 1 106 ? 5.580 -8.404 -0.610 1.00 69.12 106 HIS A C 1
ATOM 859 O O . HIS A 1 106 ? 6.118 -9.352 -1.177 1.00 69.12 106 HIS A O 1
ATOM 865 N N . PHE A 1 107 ? 6.099 -7.889 0.504 1.00 67.56 107 PHE A N 1
ATOM 866 C CA . PHE A 1 107 ? 7.401 -8.304 1.013 1.00 67.56 107 PHE A CA 1
ATOM 867 C C . PHE A 1 107 ? 7.417 -9.595 1.812 1.00 67.56 107 PHE A C 1
ATOM 869 O O . PHE A 1 107 ? 6.444 -9.971 2.465 1.00 67.56 107 PHE A O 1
ATOM 876 N N . LEU A 1 108 ? 8.606 -10.205 1.829 1.00 64.50 108 LEU A N 1
ATOM 877 C CA . LEU A 1 108 ? 8.933 -11.265 2.767 1.00 64.50 108 LEU A CA 1
ATOM 878 C C . LEU A 1 108 ? 8.865 -10.744 4.217 1.00 64.50 108 LEU A C 1
ATOM 880 O O . LEU A 1 108 ? 9.084 -9.545 4.447 1.00 64.50 108 LEU A O 1
ATOM 884 N N . PRO A 1 109 ? 8.570 -11.634 5.185 1.00 64.06 109 PRO A N 1
ATOM 885 C CA . PRO A 1 109 ? 8.522 -11.298 6.604 1.00 64.06 109 PRO A CA 1
ATOM 886 C C . PRO A 1 109 ? 9.761 -10.531 7.077 1.00 64.06 109 PRO A C 1
ATOM 888 O O . PRO A 1 109 ? 10.865 -10.729 6.566 1.00 64.06 109 PRO A O 1
ATOM 891 N N . THR A 1 110 ? 9.577 -9.669 8.079 1.00 65.12 110 THR A N 1
ATOM 892 C CA . THR A 1 110 ? 10.697 -9.004 8.754 1.00 65.12 110 THR A CA 1
ATOM 893 C C . THR A 1 110 ? 11.598 -10.044 9.421 1.00 65.12 110 THR A C 1
ATOM 895 O O . THR A 1 110 ? 11.156 -11.149 9.741 1.00 65.12 110 THR A O 1
ATOM 898 N N . SER A 1 111 ? 12.862 -9.693 9.674 1.00 62.41 111 SER A N 1
ATOM 899 C CA . SER A 1 111 ? 13.814 -10.586 10.355 1.00 62.41 111 SER A CA 1
ATOM 900 C C . SER A 1 111 ? 13.391 -10.983 11.770 1.00 62.41 111 SER A C 1
ATOM 902 O O . SER A 1 111 ? 13.922 -11.945 12.317 1.00 62.41 111 SER A O 1
ATOM 904 N N . ASP A 1 112 ? 12.464 -10.231 12.362 1.00 67.62 112 ASP A N 1
ATOM 905 C CA . ASP A 1 112 ? 11.950 -10.470 13.711 1.00 67.62 112 ASP A CA 1
ATOM 906 C C . ASP A 1 112 ? 10.907 -11.598 13.732 1.00 67.62 112 ASP A C 1
ATOM 908 O O . ASP A 1 112 ? 10.572 -12.123 14.794 1.00 67.62 112 ASP A O 1
ATOM 912 N N . ILE A 1 113 ? 10.393 -11.988 12.561 1.00 65.19 113 ILE A N 1
ATOM 913 C CA . ILE A 1 113 ? 9.519 -13.146 12.407 1.00 65.19 113 ILE A CA 1
ATOM 914 C C . ILE A 1 113 ? 10.413 -14.367 12.154 1.00 65.19 113 ILE A C 1
ATOM 916 O O . ILE A 1 113 ? 11.236 -14.326 11.237 1.00 65.19 113 ILE A O 1
ATOM 920 N N . PRO A 1 114 ? 10.250 -15.473 12.908 1.00 61.38 114 PRO A N 1
ATOM 921 C CA . PRO A 1 114 ? 10.968 -16.720 12.667 1.00 61.38 114 PRO A CA 1
ATOM 922 C C . PRO A 1 114 ? 10.438 -17.391 11.391 1.00 61.38 114 PRO A C 1
ATOM 924 O O . PRO A 1 114 ? 9.711 -18.381 11.427 1.00 61.38 114 PRO A O 1
ATOM 927 N N . ALA A 1 115 ? 10.768 -16.811 10.243 1.00 59.81 115 ALA A N 1
ATOM 928 C CA . ALA A 1 115 ? 10.635 -17.433 8.943 1.00 59.81 115 ALA A CA 1
ATOM 929 C C . ALA A 1 115 ? 11.948 -18.162 8.602 1.00 59.81 115 ALA A C 1
ATOM 931 O O . ALA A 1 115 ? 13.019 -17.817 9.104 1.00 59.81 115 ALA A O 1
ATOM 932 N N . TRP A 1 116 ? 11.853 -19.193 7.759 1.00 62.56 116 TRP A N 1
ATOM 933 C CA . TRP A 1 116 ? 12.988 -19.838 7.076 1.00 62.56 116 TRP A CA 1
ATOM 934 C C . TRP A 1 116 ? 13.917 -18.789 6.446 1.00 62.56 116 TRP A C 1
ATOM 936 O O . TRP A 1 116 ? 13.466 -17.674 6.264 1.00 62.56 116 TRP A O 1
ATOM 946 N N . GLU A 1 117 ? 15.171 -19.122 6.113 1.00 61.28 117 GLU A N 1
ATOM 947 C CA . GLU A 1 117 ? 16.221 -18.200 5.619 1.00 61.28 117 GLU A CA 1
ATOM 948 C C . GLU A 1 117 ? 15.730 -17.128 4.613 1.00 61.28 117 GLU A C 1
ATOM 950 O O . GLU A 1 117 ? 15.878 -17.264 3.399 1.00 61.28 117 GLU A O 1
ATOM 955 N N . VAL A 1 118 ? 15.142 -16.039 5.120 1.00 60.53 118 VAL A N 1
ATOM 956 C CA . VAL A 1 118 ? 14.678 -14.906 4.325 1.00 60.53 118 VAL A CA 1
ATOM 957 C C . VAL A 1 118 ? 15.899 -14.028 4.094 1.00 60.53 118 VAL A C 1
ATOM 959 O O . VAL A 1 118 ? 16.513 -13.577 5.070 1.00 60.53 118 VAL A O 1
ATOM 962 N N . PRO A 1 119 ? 16.272 -13.744 2.835 1.00 63.72 119 PRO A N 1
ATOM 963 C CA . PRO A 1 119 ? 17.320 -12.776 2.564 1.00 63.72 119 PRO A CA 1
ATOM 964 C C . PRO A 1 119 ? 16.947 -11.448 3.230 1.00 63.72 119 PRO A C 1
ATOM 966 O O . PRO A 1 119 ? 15.912 -10.867 2.908 1.00 63.72 119 PRO A O 1
ATOM 969 N N . LYS A 1 120 ? 17.778 -10.955 4.158 1.00 62.88 120 LYS A N 1
ATOM 970 C CA . LYS A 1 120 ? 17.540 -9.685 4.879 1.00 62.88 120 LYS A CA 1
ATOM 971 C C . LYS A 1 120 ? 17.339 -8.509 3.924 1.00 62.88 120 LYS A C 1
ATOM 973 O O . LYS A 1 120 ? 16.671 -7.540 4.255 1.00 62.88 120 LYS A O 1
ATOM 978 N N . GLN A 1 121 ? 17.923 -8.616 2.736 1.00 60.62 121 GLN A N 1
ATOM 979 C CA . GLN A 1 121 ? 17.796 -7.672 1.644 1.00 60.62 121 GLN A CA 1
ATOM 980 C C . GLN A 1 121 ? 16.397 -7.705 1.031 1.00 60.62 121 GLN A C 1
ATOM 982 O O . GLN A 1 121 ? 15.935 -6.668 0.612 1.00 60.62 121 GLN A O 1
ATOM 987 N N . ALA A 1 122 ? 15.692 -8.834 0.997 1.00 60.31 122 ALA A N 1
ATOM 988 C CA . ALA A 1 122 ? 14.344 -8.943 0.429 1.00 60.31 122 ALA A CA 1
ATOM 989 C C . ALA A 1 122 ? 13.220 -8.799 1.476 1.00 60.31 122 ALA A C 1
ATOM 991 O O . ALA A 1 122 ? 12.035 -8.856 1.133 1.00 60.31 122 ALA A O 1
ATOM 992 N N . ALA A 1 123 ? 13.587 -8.633 2.747 1.00 60.50 123 ALA A N 1
ATOM 993 C CA . ALA A 1 123 ? 12.650 -8.373 3.823 1.00 60.50 123 ALA A CA 1
ATOM 994 C C . ALA A 1 123 ? 12.195 -6.905 3.765 1.00 60.50 123 ALA A C 1
ATOM 996 O O . ALA A 1 123 ? 13.015 -6.011 3.612 1.00 60.50 123 ALA A O 1
ATOM 997 N N . GLY A 1 124 ? 10.885 -6.684 3.866 1.00 64.94 124 GLY A N 1
ATOM 998 C CA . GLY A 1 124 ? 10.235 -5.419 4.226 1.00 64.94 124 GLY A CA 1
ATOM 999 C C . GLY A 1 124 ? 10.614 -4.088 3.542 1.00 64.94 124 GLY A C 1
ATOM 1000 O O . GLY A 1 124 ? 11.361 -3.968 2.574 1.00 64.94 124 GLY A O 1
ATOM 1001 N N . CYS A 1 125 ? 10.015 -3.030 4.095 1.00 75.00 125 CYS A N 1
ATOM 1002 C CA . CYS A 1 125 ? 10.319 -1.627 3.833 1.00 75.00 125 CYS A CA 1
ATOM 1003 C C . CYS A 1 125 ? 10.088 -0.849 5.135 1.00 75.00 125 CYS A C 1
ATOM 1005 O O . CYS A 1 125 ? 8.962 -0.774 5.623 1.00 75.00 125 CYS A O 1
ATOM 1007 N N . GLY A 1 126 ? 11.151 -0.285 5.715 1.00 74.88 126 GLY A N 1
ATOM 1008 C CA . GLY A 1 126 ? 11.092 0.328 7.048 1.00 74.88 126 GLY A CA 1
ATOM 1009 C C . GLY A 1 126 ? 10.195 1.563 7.069 1.00 74.88 126 GLY A C 1
ATOM 1010 O O . GLY A 1 126 ? 9.487 1.811 8.040 1.00 74.88 126 GLY A O 1
ATOM 1011 N N . ASP A 1 127 ? 10.146 2.285 5.951 1.00 82.00 127 ASP A N 1
ATOM 1012 C CA . ASP A 1 127 ? 9.260 3.434 5.783 1.00 82.00 127 ASP A CA 1
ATOM 1013 C C . ASP A 1 127 ? 7.779 3.014 5.740 1.00 82.00 127 ASP A C 1
ATOM 1015 O O . ASP A 1 127 ? 6.919 3.744 6.232 1.00 82.00 127 ASP A O 1
ATOM 1019 N N . LEU A 1 128 ? 7.468 1.822 5.211 1.00 83.38 128 LEU A N 1
ATOM 1020 C CA . LEU A 1 128 ? 6.112 1.266 5.260 1.00 83.38 128 LEU A CA 1
ATOM 1021 C C . LEU A 1 128 ? 5.738 0.886 6.694 1.00 83.38 128 LEU A C 1
ATOM 1023 O O . LEU A 1 128 ? 4.636 1.193 7.142 1.00 83.38 128 LEU A O 1
ATOM 1027 N N . GLU A 1 129 ? 6.659 0.260 7.433 1.00 79.12 129 GLU A N 1
ATOM 1028 C CA . GLU A 1 129 ? 6.435 -0.013 8.853 1.00 79.12 129 GLU A CA 1
ATOM 1029 C C . GLU A 1 129 ? 6.166 1.270 9.632 1.00 79.12 129 GLU A C 1
ATOM 1031 O O . GLU A 1 129 ? 5.234 1.301 10.429 1.00 79.12 129 GLU A O 1
ATOM 1036 N N . ALA A 1 130 ? 6.931 2.336 9.386 1.00 83.19 130 ALA A N 1
ATOM 1037 C CA . ALA A 1 130 ? 6.686 3.635 10.000 1.00 83.19 130 ALA A CA 1
ATOM 1038 C C . ALA A 1 130 ? 5.306 4.189 9.613 1.00 83.19 130 ALA A C 1
ATOM 1040 O O . ALA A 1 130 ? 4.575 4.665 10.481 1.00 83.19 130 ALA A O 1
ATOM 1041 N N . GLN A 1 131 ? 4.900 4.070 8.345 1.00 83.62 131 GLN A N 1
ATOM 1042 C CA . GLN A 1 131 ? 3.587 4.518 7.877 1.00 83.62 131 GLN A CA 1
ATOM 1043 C C . GLN A 1 131 ? 2.429 3.814 8.613 1.00 83.62 131 GLN A C 1
ATOM 1045 O O . GLN A 1 131 ? 1.421 4.455 8.911 1.00 83.62 131 GLN A O 1
ATOM 1050 N N . VAL A 1 132 ? 2.594 2.532 8.963 1.00 75.50 132 VAL A N 1
ATOM 1051 C CA . VAL A 1 132 ? 1.597 1.735 9.703 1.00 75.50 132 VAL A CA 1
ATOM 1052 C C . VAL A 1 132 ? 1.683 1.936 11.220 1.00 75.50 132 VAL A C 1
ATOM 1054 O O . VAL A 1 132 ? 0.651 2.038 11.876 1.00 75.50 132 VAL A O 1
ATOM 1057 N N . LYS A 1 133 ? 2.897 2.002 11.785 1.00 72.62 133 LYS A N 1
ATOM 1058 C CA . LYS A 1 133 ? 3.174 2.147 13.232 1.00 72.62 133 LYS A CA 1
ATOM 1059 C C . LYS A 1 133 ? 2.991 3.567 13.759 1.00 72.62 133 LYS A C 1
ATOM 1061 O O . LYS A 1 133 ? 3.104 3.780 14.962 1.00 72.62 133 LYS A O 1
ATOM 1066 N N . THR A 1 134 ? 2.658 4.515 12.890 1.00 56.53 134 THR A N 1
ATOM 1067 C CA . THR A 1 134 ? 2.235 5.858 13.291 1.00 56.53 134 THR A CA 1
ATOM 1068 C C . THR A 1 134 ? 0.697 5.999 13.279 1.00 56.53 134 THR A C 1
ATOM 1070 O O . THR A 1 134 ? 0.222 6.810 12.481 1.00 56.53 134 THR A O 1
ATOM 1073 N N . PRO A 1 135 ? -0.117 5.243 14.057 1.00 48.03 135 PRO A N 1
ATOM 1074 C CA . PRO A 1 135 ? -1.531 5.547 14.249 1.00 48.03 135 PRO A CA 1
ATOM 1075 C C . PRO A 1 135 ? -1.790 6.380 15.510 1.00 48.03 135 PRO A C 1
ATOM 1077 O O . PRO A 1 135 ? -1.461 5.934 16.636 1.00 48.03 135 PRO A O 1
#

Radius of gyration: 16.68 Å; chains: 1; bounding box: 43×29×50 Å

pLDDT: mean 81.32, std 14.8, range [48.03, 98.19]

Organism: Alexandrium catenella (NCBI:txid2925)